Protein AF-A0A1V9V8Q9-F1 (afdb_monomer_lite)

Sequence (35 aa):
HSNLDEETLVKESLMIAGELCIYTNQNIKILKLED

Foldseek 3Di:
DDPDDPVRVVLVVLCVVCVPPPPRHNPDDDDDDDD

Organism: NCBI:txid28198

Secondary structure (DSSP, 8-state):
-----HHHHHHHHHHHHHHH-TT--S---------

pLDDT: mean 93.41, std 9.85, range [50.28, 98.5]

InterPro domains:
  IPR029055 Nucleophile aminohydrolases, N-terminal [G3DSA:3.60.20.10] (1-34)

Structure (mmCIF, N/CA/C/O backbone):
data_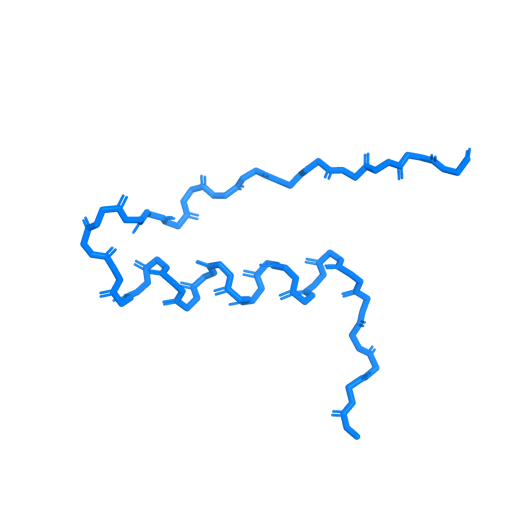AF-A0A1V9V8Q9-F1
#
_entry.id   AF-A0A1V9V8Q9-F1
#
loop_
_atom_site.group_PDB
_atom_site.id
_atom_site.type_symbol
_atom_site.label_atom_id
_atom_site.label_alt_id
_atom_site.label_comp_id
_atom_site.label_asym_id
_atom_site.label_entity_id
_atom_site.label_seq_id
_atom_site.pdbx_PDB_ins_code
_atom_site.Cartn_x
_atom_site.Cartn_y
_atom_site.Cartn_z
_atom_site.occupancy
_atom_site.B_iso_or_equiv
_atom_site.auth_seq_id
_atom_site.auth_comp_id
_atom_site.auth_asym_id
_atom_site.auth_atom_id
_atom_site.pdbx_PDB_model_num
ATOM 1 N N . HIS A 1 1 ? 14.571 -7.403 15.944 1.00 50.28 1 HIS A N 1
ATOM 2 C CA . HIS A 1 1 ? 14.368 -6.142 15.207 1.00 50.28 1 HIS A CA 1
ATOM 3 C C . HIS A 1 1 ? 13.095 -6.249 14.377 1.00 50.28 1 HIS A C 1
ATOM 5 O O . HIS A 1 1 ? 13.193 -6.622 13.222 1.00 50.28 1 HIS A O 1
ATOM 11 N N . SER A 1 2 ? 11.926 -5.986 14.968 1.00 67.44 2 SER A N 1
ATOM 12 C CA . SER A 1 2 ? 10.704 -5.560 14.255 1.00 67.44 2 SER A CA 1
ATOM 13 C C . SER A 1 2 ? 9.596 -5.352 15.294 1.00 67.44 2 SER A C 1
ATOM 15 O O . SER A 1 2 ? 8.734 -6.202 15.478 1.00 67.44 2 SER A O 1
ATOM 17 N N . ASN A 1 3 ? 9.683 -4.240 16.024 1.00 86.75 3 ASN A N 1
ATOM 18 C CA . ASN A 1 3 ? 8.645 -3.776 16.954 1.00 86.75 3 ASN A CA 1
ATOM 19 C C . ASN A 1 3 ? 7.702 -2.786 16.241 1.00 86.75 3 ASN A C 1
ATOM 21 O O . ASN A 1 3 ? 7.331 -1.772 16.825 1.00 86.75 3 ASN A O 1
ATOM 25 N N . LEU A 1 4 ? 7.428 -3.012 14.953 1.00 91.62 4 LEU A N 1
ATOM 26 C CA . LEU A 1 4 ? 6.560 -2.144 14.161 1.00 91.62 4 LEU A CA 1
ATOM 27 C C . LEU A 1 4 ? 5.119 -2.614 14.331 1.00 91.62 4 LEU A C 1
ATOM 29 O O . LEU A 1 4 ? 4.861 -3.815 14.259 1.00 91.62 4 LEU A O 1
ATOM 33 N N . ASP A 1 5 ? 4.210 -1.670 14.547 1.00 92.62 5 ASP A N 1
ATOM 34 C CA . ASP A 1 5 ? 2.777 -1.924 14.461 1.00 92.62 5 ASP A CA 1
ATOM 35 C C . ASP A 1 5 ? 2.367 -2.224 13.009 1.00 92.62 5 ASP A C 1
ATOM 37 O O . ASP A 1 5 ? 3.083 -1.910 12.050 1.00 92.62 5 ASP A O 1
ATOM 41 N N . GLU A 1 6 ? 1.211 -2.862 12.848 1.00 93.81 6 GLU A N 1
ATOM 42 C CA . GLU A 1 6 ? 0.707 -3.340 11.564 1.00 93.81 6 GLU A CA 1
ATOM 43 C C . GLU A 1 6 ? 0.531 -2.202 10.549 1.00 93.81 6 GLU A C 1
ATOM 45 O O . GLU A 1 6 ? 0.826 -2.378 9.364 1.00 93.81 6 GLU A O 1
ATOM 50 N N . GLU A 1 7 ? 0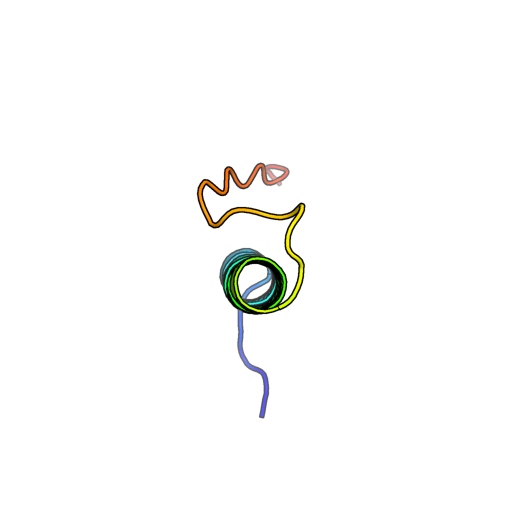.088 -1.025 10.999 1.00 94.88 7 GLU A N 1
ATOM 51 C CA . GLU A 1 7 ? -0.120 0.137 10.135 1.00 94.88 7 GLU A CA 1
ATOM 52 C C . GLU A 1 7 ? 1.216 0.668 9.604 1.00 94.88 7 GLU A C 1
ATOM 54 O O . GLU A 1 7 ? 1.365 0.867 8.392 1.00 94.88 7 GLU A O 1
ATOM 59 N N . THR A 1 8 ? 2.212 0.826 10.480 1.00 94.88 8 THR A N 1
ATOM 60 C CA . THR A 1 8 ? 3.563 1.251 10.091 1.00 94.88 8 THR A CA 1
ATOM 61 C C . THR A 1 8 ? 4.209 0.251 9.135 1.00 94.88 8 THR A C 1
ATOM 63 O O . THR A 1 8 ? 4.738 0.645 8.092 1.00 94.88 8 THR A O 1
ATOM 66 N N . LEU A 1 9 ? 4.097 -1.047 9.428 1.00 95.31 9 LEU A N 1
ATOM 67 C CA . LEU A 1 9 ? 4.646 -2.107 8.584 1.00 95.31 9 LEU A CA 1
ATOM 68 C C . LEU A 1 9 ? 4.070 -2.068 7.160 1.00 95.31 9 LEU A C 1
ATOM 70 O O . LEU A 1 9 ? 4.815 -2.132 6.175 1.00 95.31 9 LEU A O 1
ATOM 74 N N . VAL A 1 10 ? 2.744 -1.960 7.036 1.00 96.31 10 VAL A N 1
ATOM 75 C CA . VAL A 1 10 ? 2.063 -1.919 5.733 1.00 96.31 10 VAL A CA 1
ATOM 76 C C . VAL A 1 10 ? 2.415 -0.641 4.979 1.00 96.31 10 VAL A C 1
ATOM 78 O O . VAL A 1 10 ? 2.678 -0.692 3.775 1.00 96.31 10 VAL A O 1
ATOM 81 N N . LYS A 1 11 ? 2.474 0.499 5.673 1.00 96.94 11 LYS A N 1
ATOM 82 C CA . LYS A 1 11 ? 2.825 1.781 5.063 1.00 96.94 11 LYS A CA 1
ATOM 83 C C . LYS A 1 11 ? 4.222 1.753 4.452 1.00 96.94 11 LYS A C 1
ATOM 85 O O . LYS A 1 11 ? 4.366 2.083 3.278 1.00 96.94 11 LYS A O 1
ATOM 90 N N . GLU A 1 12 ? 5.233 1.336 5.210 1.00 96.44 12 GLU A N 1
ATOM 91 C CA . GLU A 1 12 ? 6.619 1.285 4.725 1.00 96.44 12 GLU A CA 1
ATOM 92 C C . GLU A 1 12 ? 6.772 0.309 3.553 1.00 96.44 12 GLU A C 1
ATOM 94 O O . GLU A 1 12 ? 7.392 0.638 2.539 1.00 96.44 12 GLU A O 1
ATOM 99 N N . SER A 1 13 ? 6.123 -0.853 3.642 1.00 97.19 13 SER A N 1
ATOM 100 C CA . SER A 1 13 ? 6.143 -1.864 2.581 1.00 97.19 13 SER A CA 1
ATOM 101 C C . SER A 1 13 ? 5.575 -1.331 1.265 1.00 97.19 13 SER A C 1
ATOM 103 O O . SER A 1 13 ? 6.168 -1.512 0.198 1.00 97.19 13 SER A O 1
ATOM 105 N N . LEU A 1 14 ? 4.428 -0.651 1.323 1.00 98.12 14 LEU A N 1
ATOM 106 C CA . LEU A 1 14 ? 3.780 -0.140 0.121 1.00 98.12 14 LEU A CA 1
ATOM 107 C C . LEU A 1 14 ? 4.456 1.127 -0.430 1.00 98.12 14 LEU A C 1
ATOM 109 O O . LEU A 1 14 ? 4.408 1.349 -1.639 1.00 98.12 14 LEU A O 1
ATOM 113 N N . MET A 1 15 ? 5.128 1.922 0.411 1.00 98.00 15 MET A N 1
ATOM 114 C CA . MET A 1 15 ? 5.975 3.029 -0.052 1.00 98.00 15 MET A CA 1
ATOM 115 C C . MET A 1 15 ? 7.118 2.518 -0.934 1.00 98.00 15 MET A C 1
ATOM 117 O O . MET A 1 15 ? 7.292 3.014 -2.046 1.00 98.00 15 MET A O 1
ATOM 121 N N . ILE A 1 16 ? 7.818 1.464 -0.499 1.00 98.31 16 ILE A N 1
ATOM 122 C CA . ILE A 1 16 ? 8.874 0.814 -1.294 1.00 98.31 16 ILE A CA 1
ATOM 123 C C . ILE A 1 16 ? 8.295 0.255 -2.602 1.00 98.31 16 ILE A C 1
ATOM 125 O O . ILE A 1 16 ? 8.870 0.437 -3.675 1.00 98.31 16 ILE A O 1
ATOM 129 N N . ALA A 1 17 ? 7.124 -0.388 -2.547 1.00 98.50 17 ALA A N 1
ATOM 130 C CA . ALA A 1 17 ? 6.461 -0.892 -3.748 1.00 98.50 17 ALA A CA 1
ATOM 131 C C . ALA A 1 17 ? 6.120 0.229 -4.750 1.00 98.50 17 ALA A C 1
ATOM 133 O O . ALA A 1 17 ? 6.222 0.009 -5.957 1.00 98.50 17 ALA A O 1
ATOM 134 N N . GLY A 1 18 ? 5.75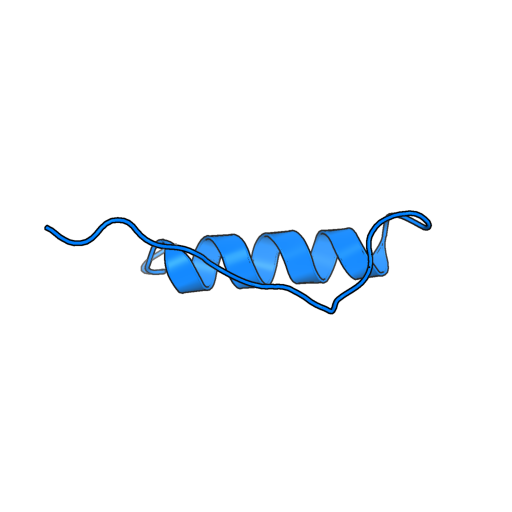7 1.421 -4.264 1.00 98.31 18 GLY A N 1
ATOM 135 C CA . GLY A 1 18 ? 5.497 2.603 -5.088 1.00 98.31 18 GLY A CA 1
ATOM 136 C C . GLY A 1 18 ? 6.747 3.239 -5.707 1.00 98.31 18 GLY A C 1
ATOM 137 O O . GLY A 1 18 ? 6.632 3.978 -6.679 1.00 98.31 18 GLY A O 1
ATOM 138 N N . GLU A 1 19 ? 7.939 2.956 -5.177 1.00 98.12 19 GLU A N 1
ATOM 139 C CA . GLU A 1 19 ? 9.215 3.377 -5.778 1.00 98.12 19 GLU A CA 1
ATOM 140 C C . GLU A 1 19 ? 9.713 2.396 -6.848 1.00 98.12 19 GLU A C 1
ATOM 142 O O . GLU A 1 19 ? 10.407 2.796 -7.781 1.00 98.12 19 GLU A O 1
ATOM 147 N N . LEU A 1 20 ? 9.358 1.112 -6.725 1.00 98.31 20 LEU A N 1
ATOM 148 C CA . LEU A 1 20 ? 9.867 0.043 -7.589 1.00 98.31 20 LEU A CA 1
ATOM 149 C C . LEU A 1 20 ? 8.927 -0.320 -8.746 1.00 98.31 20 LEU A C 1
ATOM 151 O O . LEU A 1 20 ? 9.385 -0.624 -9.848 1.00 98.31 20 LEU A O 1
ATOM 155 N N . CYS A 1 21 ? 7.615 -0.342 -8.509 1.00 98.06 21 CYS A N 1
ATOM 156 C CA . CYS A 1 21 ? 6.635 -0.798 -9.490 1.00 98.06 21 CYS A CA 1
ATOM 157 C C . CYS A 1 21 ? 6.012 0.388 -10.230 1.00 98.06 21 CYS A C 1
ATOM 159 O O . CYS A 1 21 ? 5.287 1.179 -9.637 1.00 98.06 21 CYS A O 1
ATOM 161 N N . ILE A 1 22 ? 6.195 0.459 -11.553 1.00 97.75 22 ILE A N 1
ATOM 162 C CA . ILE A 1 22 ? 5.691 1.565 -12.393 1.00 97.75 22 ILE A CA 1
ATOM 163 C C . ILE A 1 22 ? 4.160 1.736 -12.376 1.00 97.75 22 ILE A C 1
ATOM 165 O O . ILE A 1 22 ? 3.652 2.775 -12.792 1.00 97.75 22 ILE A O 1
ATOM 169 N N . TYR A 1 23 ? 3.424 0.718 -11.922 1.00 98.12 23 TYR A N 1
ATOM 170 C CA . TYR A 1 23 ? 1.962 0.731 -11.815 1.00 98.12 23 TYR A CA 1
ATOM 171 C C . TYR A 1 23 ? 1.452 0.937 -10.386 1.00 98.12 23 TYR A C 1
ATOM 173 O O . TYR A 1 23 ? 0.241 0.994 -10.172 1.00 98.12 23 TYR A O 1
ATOM 181 N N . THR A 1 24 ? 2.350 1.072 -9.415 1.00 98.25 24 THR A N 1
ATOM 182 C CA . THR A 1 24 ? 2.008 1.362 -8.024 1.00 98.25 24 THR A CA 1
ATOM 183 C C . THR A 1 24 ? 2.469 2.779 -7.709 1.00 98.25 24 THR A C 1
ATOM 185 O O . THR A 1 24 ? 3.623 3.117 -7.927 1.00 98.25 24 THR A O 1
ATOM 188 N N . ASN A 1 25 ? 1.579 3.631 -7.201 1.00 97.81 25 ASN A N 1
ATOM 189 C CA . ASN A 1 25 ? 1.939 4.984 -6.765 1.00 97.81 25 ASN A CA 1
ATOM 190 C C . ASN A 1 25 ? 1.949 5.085 -5.230 1.00 97.81 25 ASN A C 1
ATOM 192 O O . ASN A 1 25 ? 1.508 4.174 -4.534 1.00 97.81 25 ASN A O 1
ATOM 196 N N . GLN A 1 26 ? 2.432 6.211 -4.704 1.00 98.44 26 GLN A N 1
ATOM 197 C CA . GLN A 1 26 ? 2.574 6.451 -3.261 1.00 98.44 26 GLN A CA 1
ATOM 198 C C . GLN A 1 26 ? 1.332 7.101 -2.612 1.00 98.44 26 GLN A C 1
ATOM 200 O O . GLN A 1 26 ? 1.365 7.480 -1.443 1.00 98.44 26 GLN A O 1
ATOM 205 N N . ASN A 1 27 ? 0.212 7.233 -3.334 1.00 98.19 27 ASN A N 1
ATOM 206 C CA . ASN A 1 27 ? -1.031 7.790 -2.791 1.00 98.19 27 ASN A CA 1
ATOM 207 C C . ASN A 1 27 ? -1.814 6.709 -2.031 1.00 98.19 27 ASN A C 1
ATOM 209 O O . ASN A 1 27 ? -2.841 6.209 -2.495 1.00 98.19 27 ASN A O 1
ATOM 213 N N . ILE A 1 28 ? -1.305 6.336 -0.859 1.00 97.31 28 ILE A N 1
ATOM 214 C CA . ILE A 1 28 ? -1.784 5.184 -0.090 1.00 97.31 28 ILE A CA 1
ATOM 215 C C . ILE A 1 28 ? -2.889 5.578 0.887 1.00 97.31 28 ILE A C 1
ATOM 217 O O . ILE A 1 28 ? -2.778 6.559 1.621 1.00 97.31 28 ILE A O 1
ATOM 221 N N . LYS A 1 29 ? -3.947 4.764 0.927 1.00 97.25 29 LYS A N 1
ATOM 222 C CA . LYS A 1 29 ? -5.007 4.822 1.938 1.00 97.25 29 LYS A CA 1
ATOM 223 C C . LYS A 1 29 ? -5.008 3.515 2.715 1.00 97.25 29 LYS A C 1
ATOM 225 O O . LYS A 1 29 ? -5.147 2.455 2.111 1.00 97.25 29 LYS A O 1
ATOM 230 N N . ILE A 1 30 ? -4.861 3.603 4.031 1.00 96.38 30 ILE A N 1
ATOM 231 C CA . ILE A 1 30 ? -4.885 2.442 4.921 1.00 96.38 30 ILE A CA 1
ATOM 232 C C . ILE A 1 30 ? -6.255 2.381 5.589 1.00 96.38 30 ILE A C 1
ATOM 234 O O . ILE A 1 30 ? -6.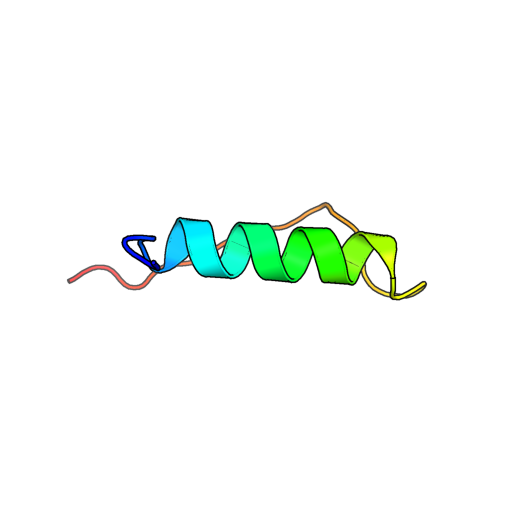759 3.383 6.093 1.00 96.38 30 ILE A O 1
ATOM 238 N N . LEU A 1 31 ? -6.859 1.197 5.553 1.00 96.69 31 LEU A N 1
ATOM 239 C CA . LEU A 1 31 ? -8.061 0.859 6.300 1.00 96.69 31 LEU A CA 1
ATOM 240 C C . LEU A 1 31 ? -7.664 -0.201 7.317 1.00 96.69 31 LEU A C 1
ATOM 242 O O . LEU A 1 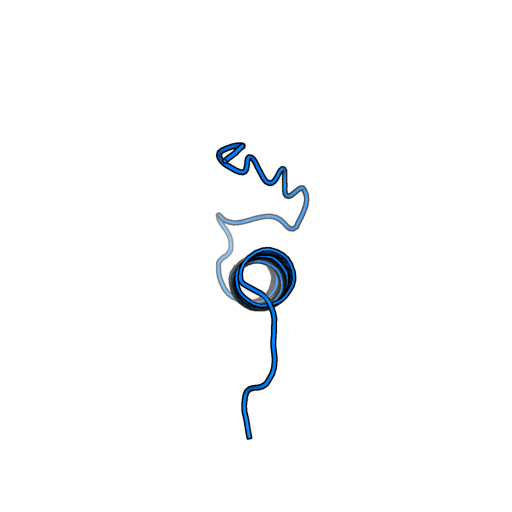31 ? -7.051 -1.204 6.953 1.00 96.69 31 LEU A O 1
ATOM 246 N N . LYS A 1 32 ? -8.012 0.036 8.577 1.00 95.38 32 LYS A N 1
ATOM 247 C CA . LYS A 1 32 ? -7.812 -0.912 9.669 1.00 95.38 32 LYS A CA 1
ATOM 248 C C . LYS A 1 32 ? -9.158 -1.410 10.164 1.00 95.38 32 LYS A C 1
ATOM 250 O O . LYS A 1 32 ? -10.159 -0.703 10.050 1.00 95.38 32 LYS A O 1
ATOM 255 N N . LEU A 1 33 ? -9.164 -2.624 10.694 1.00 94.56 33 LEU A N 1
ATOM 256 C CA . LEU A 1 33 ? -10.298 -3.114 11.461 1.00 94.56 33 LEU A CA 1
ATOM 257 C C . LEU A 1 33 ? -10.211 -2.500 12.861 1.00 94.56 33 LEU A C 1
ATOM 259 O O . LEU A 1 33 ? -9.115 -2.349 13.400 1.00 94.56 33 LEU A O 1
ATOM 263 N N . GLU A 1 34 ? -11.353 -2.081 13.391 1.00 88.94 34 GLU A N 1
ATOM 264 C CA . GLU A 1 34 ? -11.480 -1.718 14.802 1.00 88.94 34 GLU A C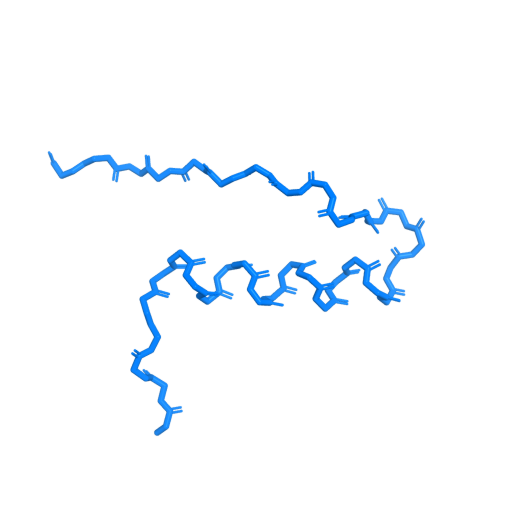A 1
ATOM 265 C C . GLU A 1 34 ? -11.642 -3.010 15.620 1.00 88.94 34 GLU A C 1
ATOM 267 O O . GLU A 1 34 ? -12.137 -4.005 15.079 1.00 88.94 34 GLU A O 1
ATOM 272 N N . ASP A 1 35 ? -11.187 -2.999 16.876 1.00 74.25 35 ASP A N 1
ATOM 273 C CA . ASP A 1 35 ? -11.349 -4.128 17.807 1.00 74.25 35 ASP A CA 1
ATOM 274 C C . ASP A 1 35 ? -12.826 -4.394 18.154 1.00 74.25 35 ASP A C 1
ATOM 276 O O . ASP A 1 35 ? -13.575 -3.414 18.390 1.00 74.25 35 ASP A O 1
#

Radius of gyration: 11.3 Å; chains: 1; bounding box: 26×14×30 Å